Protein AF-A0A1L2ZPK5-F1 (afdb_monomer)

Sequence (138 aa):
MRVQVTRSGGFAGISRRGAIDCANEPDLSALIDAALLEAQQSQDQNQNQNQNQNHADHPLPDPTLTDDDGETEAASSYSERNRAQQHQQRDRYQWNIWIGDEQFEFPDSELPETVRVLAVEVLKHPVTRPTMDGDLDH

Organism: NCBI:txid556325

pLDDT: mean 71.69, std 16.99, range [43.47, 91.94]

Solvent-accessible surface area (backbone atoms only — not comparable to full-atom values): 8290 Å² total; per-residue (Å²): 94,44,39,36,33,36,40,41,40,53,102,78,66,59,65,49,56,10,40,43,63,48,81,83,34,74,80,52,48,63,52,47,56,52,20,50,54,52,52,52,53,51,51,55,50,51,56,52,53,57,56,62,63,69,68,73,80,70,81,81,80,78,88,72,88,73,96,69,92,79,84,77,78,72,69,58,69,62,56,54,55,51,51,59,53,54,52,65,70,68,47,48,36,39,36,41,37,32,55,67,90,48,78,47,78,34,44,61,84,72,50,49,69,59,43,48,55,52,42,56,56,32,50,74,36,52,62,74,67,82,74,80,72,73,81,79,81,128

Nearest PDB structures (foldseek):
  7qve-assembly1_E  TM=3.178E-01  e=8.528E+00  Spinacia oleracea

Foldseek 3Di:
DKKKKWKAFDPPRDIFIFMDDCPVPPVVVVLLVVLVVVLVVLVVVVVVVVVVVVVPPDDDDDPDDDPDDDDDPPPPPVVVVVVVVVVVVVQRMKMWMDDPNDIGIDGPVSRDPSNVVSNVVRSVHGPPDPPPPPPPDD

Radius of gyration: 23.31 Å; Cα contacts (8 Å, |Δi|>4): 135; chains: 1; bounding box: 29×67×72 Å

Secondary structure (DSSP, 8-state):
-EEEEEEEESTT---EEEEEEGGG-HHHHHHHHHHHHHHHHHHHHHHHHHHHHTT------------S-----THHHHHHHHHHHHHHHH--EEEEEEETTEEEEEETTT--HHHHHHHHHHHTSB------------

Structure (mmCIF, N/CA/C/O backbone):
data_AF-A0A1L2ZPK5-F1
#
_entry.id   AF-A0A1L2ZPK5-F1
#
loop_
_atom_site.group_PDB
_atom_site.id
_atom_site.type_symbol
_atom_site.label_atom_id
_atom_site.label_alt_id
_atom_site.label_comp_id
_atom_site.label_asym_id
_atom_site.label_entity_id
_atom_site.label_seq_id
_atom_site.pdbx_PDB_ins_code
_atom_site.Cartn_x
_atom_site.Cartn_y
_atom_site.Cartn_z
_atom_site.occupancy
_atom_site.B_iso_or_equiv
_atom_site.auth_seq_id
_atom_site.auth_comp_id
_atom_site.auth_asym_id
_atom_site.auth_atom_id
_atom_site.pdbx_PDB_model_num
ATOM 1 N N . MET A 1 1 ? -10.284 -2.056 10.982 1.00 84.88 1 MET A N 1
ATOM 2 C CA . MET A 1 1 ? -9.929 -1.760 9.572 1.00 84.88 1 MET A CA 1
ATOM 3 C C . MET A 1 1 ? -8.612 -2.456 9.303 1.00 84.88 1 MET A C 1
ATOM 5 O O . MET A 1 1 ? -7.784 -2.461 10.202 1.00 84.88 1 MET A O 1
ATOM 9 N N . ARG A 1 2 ? -8.431 -3.101 8.149 1.00 86.44 2 ARG A N 1
ATOM 10 C CA . ARG A 1 2 ? -7.237 -3.912 7.876 1.00 86.44 2 ARG A CA 1
ATOM 11 C C . ARG A 1 2 ? -6.473 -3.332 6.699 1.00 86.44 2 ARG A C 1
ATOM 13 O O . ARG A 1 2 ? -7.085 -3.023 5.681 1.00 86.44 2 ARG A O 1
ATOM 20 N N . VAL A 1 3 ? -5.153 -3.251 6.831 1.00 88.88 3 VAL A N 1
ATOM 21 C CA . VAL A 1 3 ? -4.258 -2.867 5.738 1.00 88.88 3 VAL A CA 1
ATOM 22 C C . VAL A 1 3 ? -3.440 -4.078 5.329 1.00 88.88 3 VAL A C 1
ATOM 24 O O . VAL A 1 3 ? -2.888 -4.775 6.181 1.00 88.88 3 VAL A O 1
ATOM 27 N N . GLN A 1 4 ? -3.372 -4.355 4.031 1.00 91.00 4 GLN A N 1
ATOM 28 C CA . GLN A 1 4 ? -2.529 -5.406 3.473 1.00 91.00 4 GLN A CA 1
ATOM 29 C C . GLN A 1 4 ? -1.619 -4.819 2.412 1.00 91.00 4 GLN A C 1
ATOM 31 O O . GLN A 1 4 ? -2.036 -4.017 1.588 1.00 91.00 4 GLN A O 1
ATOM 36 N N . VAL A 1 5 ? -0.369 -5.251 2.409 1.00 90.75 5 VAL A N 1
ATOM 37 C CA . VAL A 1 5 ? 0.637 -4.758 1.474 1.00 90.75 5 VAL A CA 1
ATOM 38 C C . VAL A 1 5 ? 1.302 -5.958 0.850 1.00 90.75 5 VAL A C 1
ATOM 40 O O . VAL A 1 5 ? 1.790 -6.842 1.551 1.00 90.75 5 VAL A O 1
ATOM 43 N N . THR A 1 6 ? 1.321 -5.995 -0.474 1.00 90.44 6 THR A N 1
ATOM 44 C CA . THR A 1 6 ? 2.041 -6.983 -1.264 1.00 90.44 6 THR A CA 1
ATOM 45 C C . THR A 1 6 ? 3.011 -6.252 -2.172 1.00 90.44 6 THR A C 1
ATOM 47 O O . THR A 1 6 ? 2.611 -5.421 -2.974 1.00 90.44 6 THR A O 1
ATOM 50 N N . ARG A 1 7 ? 4.294 -6.577 -2.073 1.00 88.94 7 ARG A N 1
ATOM 51 C CA . ARG A 1 7 ? 5.312 -6.120 -3.016 1.00 88.94 7 ARG A CA 1
ATOM 52 C C . ARG A 1 7 ? 5.746 -7.306 -3.862 1.00 88.94 7 ARG A C 1
ATOM 54 O O . ARG A 1 7 ? 6.281 -8.276 -3.320 1.00 88.94 7 ARG A O 1
ATOM 61 N N . SER A 1 8 ? 5.542 -7.211 -5.168 1.00 83.62 8 SER A N 1
ATOM 62 C CA . SER A 1 8 ? 5.902 -8.224 -6.163 1.00 83.62 8 SER A CA 1
ATOM 63 C C . SER A 1 8 ? 6.929 -7.663 -7.142 1.00 83.62 8 SER A C 1
ATOM 65 O O . SER A 1 8 ? 6.774 -6.546 -7.617 1.00 83.62 8 SER A O 1
ATOM 67 N N . GLY A 1 9 ? 7.986 -8.418 -7.453 1.00 74.62 9 GLY A N 1
ATOM 68 C CA . GLY A 1 9 ? 8.953 -8.042 -8.493 1.00 74.62 9 GLY A CA 1
ATOM 69 C C . GLY A 1 9 ? 10.424 -8.291 -8.140 1.00 74.62 9 GLY A C 1
ATOM 70 O O . GLY A 1 9 ? 10.751 -8.708 -7.029 1.00 74.62 9 GLY A O 1
ATOM 71 N N . GLY A 1 10 ? 11.323 -8.040 -9.096 1.00 66.12 10 GLY A N 1
ATOM 72 C CA . GLY A 1 10 ? 12.771 -8.279 -8.989 1.00 66.12 10 GLY A CA 1
ATOM 73 C C . GLY A 1 10 ? 13.275 -9.571 -9.656 1.00 66.12 10 GLY A C 1
ATOM 74 O O . GLY A 1 10 ? 12.505 -10.424 -10.086 1.00 66.12 10 GLY A O 1
ATOM 75 N N . PHE A 1 11 ? 14.604 -9.726 -9.723 1.00 51.34 11 PHE A N 1
ATOM 76 C CA . PHE A 1 11 ? 15.322 -10.774 -10.483 1.00 51.34 11 PHE A CA 1
ATOM 77 C C . PHE A 1 11 ? 15.094 -12.222 -9.985 1.00 51.34 11 PHE A C 1
ATOM 79 O O . PHE A 1 11 ? 15.553 -13.167 -10.613 1.00 51.34 11 PHE A O 1
ATOM 86 N N . ALA A 1 12 ? 14.374 -12.413 -8.877 1.00 56.72 12 ALA A N 1
ATOM 87 C CA . ALA A 1 12 ? 14.134 -13.721 -8.260 1.00 56.72 12 ALA A CA 1
ATOM 88 C C . ALA A 1 12 ? 12.643 -14.040 -8.023 1.00 56.72 12 ALA A C 1
ATOM 90 O O . ALA A 1 12 ? 12.335 -15.052 -7.400 1.00 56.72 12 ALA A O 1
ATOM 91 N N . GLY A 1 13 ? 11.712 -13.175 -8.458 1.00 62.88 13 GLY A N 1
ATOM 92 C CA . GLY A 1 13 ? 10.267 -13.394 -8.269 1.00 62.88 13 GLY A CA 1
ATOM 93 C C . GLY A 1 13 ? 9.796 -13.410 -6.805 1.00 62.88 13 GLY A C 1
ATOM 94 O O . GLY A 1 13 ? 8.700 -13.882 -6.508 1.00 62.88 13 GLY A O 1
ATOM 95 N N . ILE A 1 14 ? 10.613 -12.915 -5.870 1.00 71.88 14 ILE A N 1
ATOM 96 C CA . ILE A 1 14 ? 10.301 -12.943 -4.438 1.00 71.88 14 ILE A CA 1
ATOM 97 C C . ILE A 1 14 ? 9.207 -11.914 -4.150 1.00 71.88 14 ILE A C 1
ATOM 99 O O . ILE A 1 14 ? 9.418 -10.712 -4.302 1.00 71.88 14 ILE A O 1
ATOM 103 N N . SER A 1 15 ? 8.055 -12.393 -3.686 1.00 80.44 15 SER A N 1
ATOM 104 C CA . SER A 1 15 ? 6.951 -11.543 -3.241 1.00 80.44 15 SER A CA 1
ATOM 105 C C . SER A 1 15 ? 6.947 -11.430 -1.720 1.00 80.44 15 SER A C 1
ATOM 107 O O . SER A 1 15 ? 7.056 -12.439 -1.021 1.00 80.44 15 SER A O 1
ATOM 109 N N . ARG A 1 16 ? 6.815 -10.208 -1.195 1.00 85.62 16 ARG A N 1
ATOM 110 C CA . ARG A 1 16 ? 6.646 -9.955 0.244 1.00 85.62 16 ARG A CA 1
ATOM 111 C C . ARG A 1 16 ? 5.220 -9.515 0.518 1.00 85.62 16 ARG A C 1
ATOM 113 O O . ARG A 1 16 ? 4.693 -8.691 -0.224 1.00 85.62 16 ARG A O 1
ATOM 120 N N . ARG A 1 17 ? 4.619 -10.044 1.583 1.00 89.12 17 ARG A N 1
ATOM 121 C CA . ARG A 1 17 ? 3.275 -9.666 2.020 1.00 89.12 17 ARG A CA 1
ATOM 122 C C . ARG A 1 17 ? 3.242 -9.406 3.522 1.00 89.12 17 ARG A C 1
ATOM 124 O O . ARG A 1 17 ? 3.745 -10.220 4.294 1.00 89.12 17 ARG A O 1
ATOM 131 N N . GLY A 1 18 ? 2.613 -8.307 3.910 1.00 89.31 18 GLY A N 1
ATOM 132 C CA . GLY A 1 18 ? 2.316 -7.950 5.293 1.00 89.31 18 GLY A CA 1
ATOM 133 C C . GLY A 1 18 ? 0.844 -7.598 5.440 1.00 89.31 18 GLY A C 1
ATOM 134 O O . GLY A 1 18 ? 0.192 -7.220 4.462 1.00 89.31 18 GLY A O 1
ATOM 135 N N . ALA A 1 19 ? 0.311 -7.751 6.646 1.00 89.88 19 ALA A N 1
ATOM 136 C CA . ALA A 1 19 ? -1.002 -7.223 6.974 1.00 89.88 19 ALA A CA 1
ATOM 137 C C . ALA A 1 19 ? -1.058 -6.814 8.438 1.00 89.88 19 ALA A C 1
ATOM 139 O O . ALA A 1 19 ? -0.576 -7.542 9.302 1.00 89.88 19 ALA A O 1
ATOM 140 N N . ILE A 1 20 ? -1.715 -5.693 8.701 1.00 89.19 20 ILE A N 1
ATOM 141 C CA . ILE A 1 20 ? -1.920 -5.171 10.046 1.00 89.19 20 ILE A CA 1
ATOM 142 C C . ILE A 1 20 ? -3.388 -4.807 10.246 1.00 89.19 20 ILE A C 1
ATOM 144 O O . ILE A 1 20 ? -4.065 -4.380 9.305 1.00 89.19 20 ILE A O 1
ATOM 148 N N . ASP A 1 21 ? -3.889 -5.021 11.462 1.00 86.25 21 ASP A N 1
ATOM 149 C CA . ASP A 1 21 ? -5.211 -4.551 11.862 1.00 86.25 21 ASP A CA 1
ATOM 150 C C . ASP A 1 21 ? -5.074 -3.254 12.655 1.00 86.25 21 ASP A C 1
ATOM 152 O O . ASP A 1 21 ? -4.369 -3.185 13.660 1.00 86.25 21 ASP A O 1
ATOM 156 N N . CYS A 1 22 ? -5.756 -2.220 12.184 1.00 80.19 22 CYS A N 1
ATOM 157 C CA . CYS A 1 22 ? -5.681 -0.873 12.731 1.00 80.19 22 CYS A CA 1
ATOM 158 C C . CYS A 1 22 ? -6.491 -0.723 14.021 1.00 80.19 22 CYS A C 1
ATOM 160 O O . CYS A 1 22 ? -6.398 0.314 14.666 1.00 80.19 22 CYS A O 1
ATOM 162 N N . ALA A 1 23 ? -7.295 -1.722 14.410 1.00 79.75 23 ALA A N 1
ATOM 163 C CA . ALA A 1 23 ? -8.077 -1.658 15.644 1.00 79.75 23 ALA A CA 1
ATOM 164 C C . ALA A 1 23 ? -7.204 -1.505 16.903 1.00 79.75 23 ALA A C 1
ATOM 166 O O . ALA A 1 23 ? -7.692 -1.004 17.912 1.00 79.75 23 ALA A O 1
ATOM 167 N N . ASN A 1 24 ? -5.931 -1.910 16.838 1.00 75.12 24 ASN A N 1
ATOM 168 C CA . ASN A 1 24 ? -5.010 -1.882 17.975 1.00 75.12 24 ASN A CA 1
ATOM 169 C C . ASN A 1 24 ? -3.936 -0.786 17.889 1.00 75.12 24 ASN A C 1
ATOM 171 O O . ASN A 1 24 ? -3.189 -0.616 18.844 1.00 75.12 24 ASN A O 1
ATOM 175 N N . GLU A 1 25 ? -3.860 -0.036 16.785 1.00 80.00 25 GLU A N 1
ATOM 176 C CA . GLU A 1 25 ? -2.724 0.846 16.490 1.00 80.00 25 GLU A CA 1
ATOM 177 C C . GLU A 1 25 ? -3.198 2.262 16.102 1.00 80.00 25 GLU A C 1
ATOM 179 O O . GLU A 1 25 ? -3.367 2.560 14.915 1.00 80.00 25 GLU A O 1
ATOM 184 N N . PRO A 1 26 ? -3.430 3.156 17.081 1.00 76.50 26 PRO A N 1
ATOM 185 C CA . PRO A 1 26 ? -3.903 4.517 16.817 1.00 76.50 26 PRO A CA 1
ATOM 186 C C . PRO A 1 26 ? -2.857 5.390 16.105 1.00 76.50 26 PRO A C 1
ATOM 188 O O . PRO A 1 26 ? -3.224 6.258 15.322 1.00 76.50 26 PRO A O 1
ATOM 191 N N . ASP A 1 27 ? -1.559 5.144 16.304 1.00 80.94 27 ASP A N 1
ATOM 192 C CA . ASP A 1 27 ? -0.496 5.845 15.566 1.00 80.94 27 ASP A CA 1
ATOM 193 C C . ASP A 1 27 ? -0.537 5.540 14.058 1.00 80.94 27 ASP A C 1
ATOM 195 O O . ASP A 1 27 ? -0.227 6.395 13.227 1.00 80.94 27 ASP A O 1
ATOM 199 N N . LEU A 1 28 ? -0.986 4.337 13.686 1.00 83.50 28 LEU A N 1
ATOM 200 C CA . LEU A 1 28 ? -1.143 3.940 12.289 1.00 83.50 28 LEU A CA 1
ATOM 201 C C . LEU A 1 28 ? -2.383 4.554 11.641 1.00 83.50 28 LEU A C 1
ATOM 203 O O . LEU A 1 28 ? -2.376 4.740 10.428 1.00 83.50 28 LEU A O 1
ATOM 207 N N . SER A 1 29 ? -3.430 4.898 12.398 1.00 84.88 29 SER A N 1
ATOM 208 C CA . SER A 1 29 ? -4.670 5.404 11.795 1.00 84.88 29 SER A CA 1
ATOM 209 C C . SER A 1 29 ? -4.443 6.715 11.042 1.00 84.88 29 SER A C 1
ATOM 211 O O . SER A 1 29 ? -4.842 6.827 9.888 1.00 84.88 29 SER A O 1
ATOM 213 N N . ALA A 1 30 ? -3.708 7.659 11.640 1.00 87.25 30 ALA A N 1
ATOM 214 C CA . ALA A 1 30 ? -3.380 8.931 10.995 1.00 87.25 30 ALA A CA 1
ATOM 215 C C . ALA A 1 30 ? -2.515 8.745 9.736 1.00 87.25 30 ALA A C 1
ATOM 217 O O . ALA A 1 30 ? -2.710 9.435 8.735 1.00 87.25 30 ALA A O 1
ATOM 218 N N . LEU A 1 31 ? -1.579 7.789 9.770 1.00 88.12 31 LEU A N 1
ATOM 219 C CA . LEU A 1 31 ? -0.749 7.453 8.615 1.00 88.12 31 LEU A CA 1
ATOM 220 C C . LEU A 1 31 ? -1.581 6.836 7.485 1.00 88.12 31 LEU A C 1
ATOM 222 O O . LEU A 1 31 ? -1.312 7.100 6.317 1.00 88.12 31 LEU A O 1
ATOM 226 N N . ILE A 1 32 ? -2.587 6.029 7.820 1.00 88.25 32 ILE A N 1
ATOM 227 C CA . ILE A 1 32 ? -3.461 5.388 6.837 1.00 88.25 32 ILE A CA 1
ATOM 228 C C . ILE A 1 32 ? -4.381 6.404 6.172 1.00 88.25 32 ILE A C 1
ATOM 230 O O . ILE A 1 32 ? -4.495 6.367 4.953 1.00 88.25 32 ILE A O 1
ATOM 234 N N . ASP A 1 33 ? -4.979 7.324 6.929 1.00 88.81 33 ASP A N 1
ATOM 235 C CA . ASP A 1 33 ? -5.794 8.401 6.354 1.00 88.81 33 ASP A CA 1
ATOM 236 C C . ASP A 1 33 ? -4.970 9.265 5.384 1.00 88.81 33 ASP A C 1
ATOM 238 O O . ASP A 1 33 ? -5.412 9.561 4.272 1.00 88.81 33 ASP A O 1
ATOM 242 N N . ALA A 1 34 ? -3.736 9.615 5.765 1.00 90.06 34 ALA A N 1
ATOM 243 C CA . ALA A 1 34 ? -2.823 10.362 4.901 1.00 90.06 34 ALA A CA 1
ATOM 244 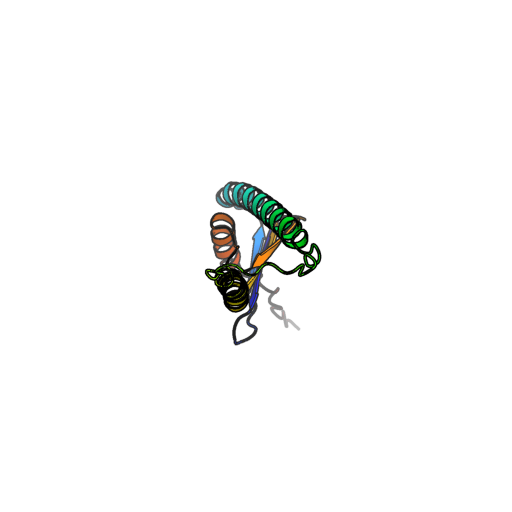C C . ALA A 1 34 ? -2.413 9.560 3.652 1.00 90.06 34 ALA A C 1
ATOM 246 O O . ALA A 1 34 ? -2.457 10.080 2.537 1.00 90.06 34 ALA A O 1
ATOM 247 N N . ALA A 1 35 ? -2.062 8.282 3.825 1.00 89.00 35 ALA A N 1
ATOM 248 C CA . ALA A 1 35 ? -1.690 7.398 2.725 1.00 89.00 35 ALA A CA 1
ATOM 249 C C . ALA A 1 35 ? -2.851 7.169 1.752 1.00 89.00 35 ALA A C 1
ATOM 251 O O . ALA A 1 35 ? -2.625 7.140 0.547 1.00 89.00 35 ALA A O 1
ATOM 252 N N . LEU A 1 36 ? -4.0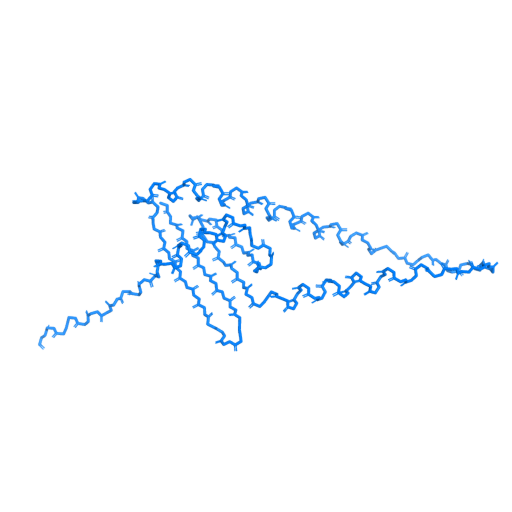79 7.028 2.256 1.00 89.50 36 LEU A N 1
ATOM 253 C CA . LEU A 1 36 ? -5.277 6.851 1.443 1.00 89.50 36 LEU A CA 1
ATOM 254 C C . LEU A 1 36 ? -5.548 8.093 0.589 1.00 89.50 36 LEU A C 1
ATOM 256 O O . LEU A 1 36 ? -5.770 7.983 -0.616 1.00 89.50 36 LEU A O 1
ATOM 260 N N . LEU A 1 37 ? -5.456 9.279 1.197 1.00 89.62 37 LEU A N 1
ATOM 261 C CA . LEU A 1 37 ? -5.638 10.542 0.489 1.00 89.62 37 LEU A CA 1
ATOM 262 C C . LEU A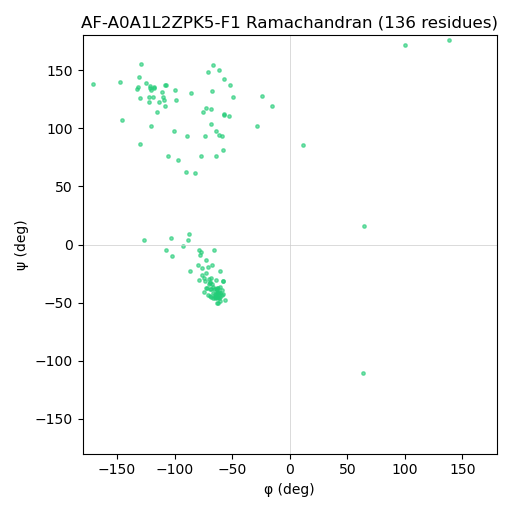 1 37 ? -4.596 10.727 -0.627 1.00 89.62 37 LEU A C 1
ATOM 264 O O . LEU A 1 37 ? -4.958 11.080 -1.750 1.00 89.62 37 LEU A O 1
ATOM 268 N N . GLU A 1 38 ? -3.316 10.463 -0.349 1.00 89.25 38 GLU A N 1
ATOM 269 C CA . GLU A 1 38 ? -2.252 10.548 -1.362 1.00 89.25 38 GLU A CA 1
ATOM 270 C C . GLU A 1 38 ? -2.366 9.469 -2.443 1.00 89.25 38 GLU A C 1
ATOM 272 O O . GLU A 1 38 ? -2.111 9.747 -3.619 1.00 89.25 38 GLU A O 1
ATOM 277 N N . ALA A 1 39 ? -2.754 8.247 -2.071 1.00 87.00 39 ALA A N 1
ATOM 278 C CA . ALA A 1 39 ? -2.960 7.150 -3.010 1.00 87.00 39 ALA A CA 1
ATOM 279 C C . ALA A 1 39 ? -4.053 7.500 -4.028 1.00 87.00 39 ALA A C 1
ATOM 281 O O . ALA A 1 39 ? -3.843 7.340 -5.233 1.00 87.00 39 ALA A O 1
ATOM 282 N N . GLN A 1 40 ? -5.169 8.055 -3.550 1.00 86.88 40 GLN A N 1
ATOM 283 C CA . GLN A 1 40 ? -6.271 8.504 -4.392 1.00 86.88 40 GLN A CA 1
ATOM 284 C C . GLN A 1 40 ? -5.828 9.626 -5.343 1.00 86.88 40 GLN A C 1
ATOM 286 O O . GLN A 1 40 ? -5.982 9.511 -6.557 1.00 86.88 40 GLN A O 1
ATOM 291 N N . GLN A 1 41 ? -5.172 10.666 -4.815 1.00 87.31 41 GLN A N 1
ATOM 292 C CA . GLN A 1 41 ? -4.666 11.782 -5.624 1.00 87.31 41 GLN A CA 1
ATOM 293 C C . GLN A 1 41 ? -3.679 11.333 -6.707 1.00 87.31 41 GLN A C 1
ATOM 295 O O . GLN A 1 41 ? -3.708 11.850 -7.825 1.00 87.31 41 GLN A O 1
ATOM 300 N N . SER A 1 42 ? -2.810 10.375 -6.387 1.00 84.38 42 SER A N 1
ATOM 301 C CA . SER A 1 42 ? -1.820 9.850 -7.330 1.00 84.38 42 SER A CA 1
ATOM 302 C C . SER A 1 42 ? -2.479 9.032 -8.443 1.00 84.38 42 SER A C 1
ATOM 304 O O . SER A 1 42 ? -2.093 9.162 -9.605 1.00 84.38 42 SER A O 1
ATOM 306 N N . GLN A 1 43 ? -3.515 8.244 -8.127 1.00 80.44 43 GLN A N 1
ATOM 307 C CA . GLN A 1 43 ? -4.297 7.540 -9.147 1.00 80.44 43 GLN A CA 1
ATOM 308 C C . GLN A 1 43 ? -5.040 8.506 -10.074 1.00 80.44 43 GLN A C 1
ATOM 310 O O . GLN A 1 43 ? -4.980 8.337 -11.294 1.00 80.44 43 GLN A O 1
ATOM 315 N N . ASP A 1 44 ? -5.684 9.535 -9.520 1.00 81.25 44 ASP A N 1
ATOM 316 C CA . ASP A 1 44 ? -6.387 10.552 -10.305 1.00 81.25 44 ASP A CA 1
ATOM 317 C C . ASP A 1 44 ? -5.426 11.316 -11.238 1.00 81.25 44 ASP A C 1
ATOM 319 O O . ASP A 1 44 ? -5.733 11.538 -12.413 1.00 81.25 44 ASP A O 1
ATOM 323 N N . GLN A 1 45 ? -4.222 11.663 -10.766 1.00 76.88 45 GLN A N 1
ATOM 324 C CA . GLN A 1 45 ? -3.202 12.306 -11.604 1.00 76.88 45 GLN A CA 1
ATOM 325 C C . GLN A 1 45 ? -2.702 11.399 -12.734 1.00 76.88 45 GLN A C 1
ATOM 327 O O . GLN A 1 45 ? -2.563 11.866 -13.868 1.00 76.88 45 GLN A O 1
ATOM 332 N N . ASN A 1 46 ? -2.457 10.118 -12.449 1.00 70.62 46 ASN A N 1
ATOM 333 C CA . ASN A 1 46 ? -1.972 9.172 -13.453 1.00 70.62 46 ASN A CA 1
ATOM 334 C C . ASN A 1 46 ? -3.043 8.911 -14.532 1.00 70.62 46 ASN A C 1
ATOM 336 O O . ASN A 1 46 ? -2.755 8.968 -15.730 1.00 70.62 46 ASN A O 1
ATOM 340 N N . GLN A 1 47 ? -4.316 8.757 -14.137 1.00 69.75 47 GLN A N 1
ATOM 341 C CA . GLN A 1 47 ? -5.432 8.653 -15.088 1.00 69.75 47 GLN A CA 1
ATOM 342 C C . GLN A 1 47 ? -5.521 9.877 -16.011 1.00 69.75 47 GLN A C 1
ATOM 344 O O . GLN A 1 47 ? -5.706 9.725 -17.222 1.00 69.75 47 GLN A O 1
ATOM 349 N N . ASN A 1 48 ? -5.343 11.082 -15.467 1.00 67.56 48 ASN A N 1
ATOM 350 C CA . ASN A 1 48 ? -5.448 12.315 -16.242 1.00 67.56 48 ASN A CA 1
ATOM 351 C C . ASN A 1 48 ? -4.259 12.509 -17.210 1.00 67.56 48 ASN A C 1
ATOM 353 O O . ASN A 1 48 ? -4.449 12.942 -18.348 1.00 67.56 48 ASN A O 1
ATOM 357 N N . GLN A 1 49 ? -3.035 12.132 -16.812 1.00 62.00 49 GLN A N 1
ATOM 358 C CA . GLN A 1 49 ? -1.871 12.158 -17.713 1.00 62.00 49 GLN A CA 1
ATOM 359 C C . GLN A 1 49 ? -2.033 11.202 -18.898 1.00 62.00 49 GLN A C 1
ATOM 361 O O . GLN A 1 49 ? -1.722 11.569 -20.034 1.00 62.00 49 GLN A O 1
ATOM 366 N N . ASN A 1 50 ? -2.557 9.999 -18.654 1.00 59.84 50 ASN A N 1
ATOM 367 C CA . ASN A 1 50 ? -2.727 9.001 -19.706 1.00 59.84 50 ASN A CA 1
ATOM 368 C C . ASN A 1 50 ? -3.786 9.426 -20.741 1.00 59.84 50 ASN A C 1
ATOM 370 O O . ASN A 1 50 ? -3.634 9.165 -21.935 1.00 59.84 50 ASN A O 1
ATOM 374 N N . GLN A 1 51 ? -4.841 10.137 -20.327 1.00 59.31 51 GLN A N 1
ATOM 375 C CA . GLN A 1 51 ? -5.818 10.694 -21.271 1.00 59.31 51 GLN A CA 1
ATOM 376 C C . GLN A 1 51 ? -5.210 11.773 -22.175 1.00 59.31 51 GLN A C 1
ATOM 378 O O . GLN A 1 51 ? -5.510 11.811 -23.368 1.00 59.31 51 GLN A O 1
ATOM 383 N N . ASN A 1 52 ? -4.318 12.609 -21.640 1.00 55.66 52 ASN A N 1
ATOM 384 C CA . ASN A 1 52 ? -3.739 13.715 -22.400 1.00 55.66 52 ASN A CA 1
ATOM 385 C C . ASN A 1 52 ? -2.697 13.249 -23.438 1.00 55.66 52 ASN A C 1
ATOM 387 O O . ASN A 1 52 ? -2.565 13.863 -24.494 1.00 55.66 52 ASN A O 1
ATOM 391 N N . GLN A 1 53 ? -1.997 12.132 -23.192 1.00 53.50 53 GLN A N 1
ATOM 392 C CA . GLN A 1 53 ? -1.053 11.555 -24.166 1.00 53.50 53 GLN A CA 1
ATOM 393 C C . GLN A 1 53 ? -1.746 10.942 -25.393 1.00 53.50 53 GLN A C 1
ATOM 395 O O . GLN A 1 53 ? -1.192 10.971 -26.490 1.00 53.50 53 GLN A O 1
ATOM 400 N N . ASN A 1 54 ? -2.976 10.442 -25.245 1.00 52.19 54 ASN A N 1
ATOM 401 C CA . ASN A 1 54 ? -3.715 9.814 -26.345 1.00 52.19 54 ASN A CA 1
ATOM 402 C C . ASN A 1 54 ? -4.323 10.818 -27.345 1.00 52.19 54 ASN A C 1
ATOM 404 O O . ASN A 1 54 ? -4.850 10.402 -28.372 1.00 52.19 54 ASN A O 1
ATOM 408 N N . HIS A 1 55 ? -4.254 12.128 -27.082 1.00 47.16 55 HIS A N 1
ATOM 409 C CA . HIS A 1 55 ? -4.782 13.161 -27.986 1.00 47.16 55 HIS A CA 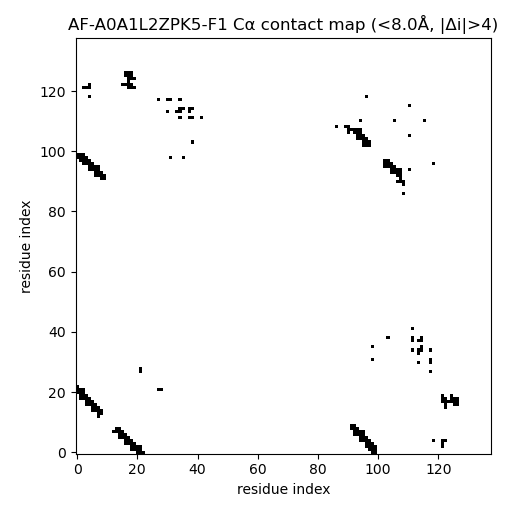1
ATOM 410 C C . HIS A 1 55 ? -3.749 13.716 -28.984 1.00 47.16 55 HIS A C 1
ATOM 412 O O . HIS A 1 55 ? -4.095 14.551 -29.818 1.00 47.16 55 HIS A O 1
ATOM 418 N N . ALA A 1 56 ? -2.494 13.254 -28.926 1.00 51.59 56 ALA A N 1
ATOM 419 C CA . ALA A 1 56 ? -1.428 13.675 -29.841 1.00 51.59 56 ALA A CA 1
ATOM 420 C C . ALA A 1 56 ? -1.359 12.854 -31.149 1.00 51.59 56 ALA A C 1
ATOM 422 O O . ALA A 1 56 ? -0.420 13.021 -31.923 1.00 51.59 56 ALA A O 1
ATOM 423 N N . ASP A 1 57 ? -2.344 11.992 -31.418 1.00 48.38 57 ASP A N 1
ATOM 424 C CA . ASP A 1 57 ? -2.489 11.276 -32.691 1.00 48.38 57 ASP A CA 1
ATOM 425 C C . ASP A 1 57 ? -3.486 12.037 -33.590 1.00 48.38 57 ASP A C 1
ATOM 427 O O . ASP A 1 57 ? -4.648 11.666 -33.734 1.00 48.38 57 ASP A O 1
ATOM 431 N N . HIS A 1 58 ? -3.059 13.183 -34.136 1.00 49.56 58 HIS A N 1
ATOM 432 C CA . HIS A 1 58 ? -3.726 13.800 -35.291 1.00 49.56 58 HIS A CA 1
ATOM 433 C C . HIS A 1 58 ? -2.837 13.625 -36.537 1.00 49.56 58 HIS A C 1
ATOM 435 O O . HIS A 1 58 ? -1.615 13.777 -36.445 1.00 49.56 58 HIS A O 1
ATOM 441 N N . PRO A 1 59 ? -3.432 13.278 -37.694 1.00 49.78 59 PRO A N 1
ATOM 442 C CA . PRO A 1 59 ? -2.727 12.818 -38.881 1.00 49.78 59 PRO A CA 1
ATOM 443 C C . PRO A 1 59 ? -1.929 13.931 -39.572 1.00 49.78 59 PRO A C 1
ATOM 445 O O . PRO A 1 59 ? -2.313 15.098 -39.564 1.00 49.78 59 PRO A O 1
ATOM 448 N N . LEU A 1 60 ? -0.822 13.497 -40.181 1.00 56.00 60 LEU A N 1
A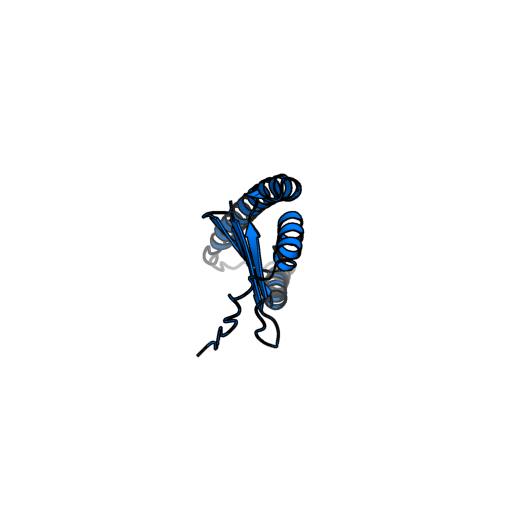TOM 449 C CA . LEU A 1 60 ? 0.113 14.215 -41.055 1.00 56.00 60 LEU A CA 1
ATOM 450 C C . LEU A 1 60 ? -0.485 15.449 -41.767 1.00 56.00 60 LEU A C 1
ATOM 452 O O . LEU A 1 60 ? -1.469 15.294 -42.495 1.00 56.00 60 LEU A O 1
ATOM 456 N N . PRO A 1 61 ? 0.138 16.641 -41.679 1.00 53.16 61 PRO A N 1
ATOM 457 C CA . PRO A 1 61 ? -0.103 17.679 -42.668 1.00 53.16 61 PRO A CA 1
ATOM 458 C C . PRO A 1 61 ? 0.478 17.235 -44.021 1.00 53.16 61 PRO A C 1
ATOM 460 O O . PRO A 1 61 ? 1.604 16.744 -44.110 1.00 53.16 61 PRO A O 1
ATOM 463 N N . ASP A 1 62 ? -0.336 17.378 -45.063 1.00 48.25 62 ASP A N 1
ATOM 464 C CA . ASP A 1 62 ? 0.011 17.174 -46.470 1.00 48.25 62 ASP A CA 1
ATOM 465 C C . ASP A 1 62 ? 1.308 17.940 -46.819 1.00 48.25 62 ASP A C 1
ATOM 467 O O . ASP A 1 62 ? 1.391 19.137 -46.518 1.00 48.25 62 ASP A O 1
ATOM 471 N N . PRO A 1 63 ? 2.345 17.303 -47.400 1.00 49.66 63 PRO A N 1
ATOM 472 C CA . PRO A 1 63 ? 3.580 17.992 -47.749 1.00 49.66 63 PRO A CA 1
ATOM 473 C C . PRO A 1 63 ? 3.373 18.815 -49.025 1.00 49.66 63 PRO A C 1
ATOM 475 O O . PRO A 1 63 ? 3.834 18.452 -50.110 1.00 49.66 63 PRO A O 1
ATOM 478 N N . THR A 1 64 ? 2.701 19.958 -48.910 1.00 50.00 64 THR A N 1
ATOM 479 C CA . THR A 1 64 ? 2.761 20.977 -49.956 1.00 50.00 64 THR A CA 1
ATOM 480 C C . THR A 1 64 ? 4.100 21.695 -49.876 1.00 50.00 64 THR A C 1
ATOM 482 O O . THR A 1 64 ? 4.382 22.376 -48.894 1.00 50.00 64 THR A O 1
ATOM 485 N N . LEU A 1 65 ? 4.900 21.500 -50.932 1.00 52.44 65 LEU A N 1
ATOM 486 C CA . LEU A 1 65 ? 6.127 22.207 -51.303 1.00 52.44 65 LEU A CA 1
ATOM 487 C C . LEU A 1 65 ? 6.330 23.542 -50.572 1.00 52.44 65 LEU A C 1
ATOM 489 O O . LEU A 1 65 ? 5.567 24.487 -50.772 1.00 52.44 65 LEU A O 1
ATOM 493 N N . THR A 1 66 ? 7.413 23.661 -49.813 1.00 48.03 66 THR A N 1
ATOM 494 C CA . THR A 1 66 ? 8.033 24.958 -49.527 1.00 48.03 66 THR A CA 1
ATOM 495 C C . THR A 1 66 ? 9.543 24.740 -49.445 1.00 48.03 66 THR A C 1
ATOM 497 O O . THR A 1 66 ? 10.037 24.095 -48.525 1.00 48.03 66 THR A O 1
ATOM 500 N N . ASP A 1 67 ? 10.255 25.200 -50.471 1.00 55.19 67 ASP A N 1
ATOM 501 C CA . ASP A 1 67 ? 11.697 25.422 -50.456 1.00 55.19 67 ASP A CA 1
ATOM 502 C C . ASP A 1 67 ? 11.980 26.605 -49.515 1.00 55.19 67 ASP A C 1
ATOM 504 O O . ASP A 1 67 ? 11.698 27.734 -49.905 1.00 55.19 67 ASP A O 1
ATOM 508 N N . ASP A 1 68 ? 12.468 26.369 -48.291 1.00 47.25 68 ASP A N 1
ATOM 509 C CA . ASP A 1 68 ? 13.185 27.375 -47.480 1.00 47.25 68 ASP A CA 1
ATOM 510 C C . ASP A 1 68 ? 13.813 26.723 -46.226 1.00 47.25 68 ASP A C 1
ATOM 512 O O . ASP A 1 68 ? 13.208 25.849 -45.605 1.00 47.25 68 ASP A O 1
ATOM 516 N N . ASP A 1 69 ? 15.045 27.121 -45.899 1.00 48.59 69 ASP A N 1
ATOM 517 C CA . ASP A 1 69 ? 15.962 26.639 -44.850 1.00 48.59 69 ASP A CA 1
ATOM 518 C C . ASP A 1 69 ? 15.331 26.024 -43.573 1.00 48.59 69 ASP A C 1
ATOM 520 O O . ASP A 1 69 ? 14.910 26.709 -42.640 1.00 48.59 69 ASP A O 1
ATOM 524 N N . GLY A 1 70 ? 15.342 24.687 -43.493 1.00 43.47 70 GLY A N 1
ATOM 525 C CA . GLY A 1 70 ? 14.849 23.915 -42.347 1.00 43.47 70 GLY A CA 1
ATOM 526 C C . GLY A 1 70 ? 15.907 23.644 -41.272 1.00 43.47 70 GLY A C 1
ATOM 527 O O . GLY A 1 70 ? 16.585 22.612 -41.303 1.00 43.47 70 GLY A O 1
ATOM 528 N N . GLU A 1 71 ? 15.988 24.510 -40.260 1.00 45.41 71 GLU A N 1
ATOM 529 C CA . GLU A 1 71 ? 16.628 24.198 -38.974 1.00 45.41 71 GLU A CA 1
ATOM 530 C C . GLU A 1 71 ? 15.746 23.240 -38.142 1.00 45.41 71 GLU A C 1
ATOM 532 O O . GLU A 1 71 ? 14.834 23.620 -37.421 1.00 45.41 71 GLU A O 1
ATOM 537 N N . THR A 1 72 ? 16.035 21.947 -38.294 1.00 50.09 72 THR A N 1
ATOM 538 C CA . THR A 1 72 ? 15.857 20.810 -37.367 1.00 50.09 72 THR A CA 1
ATOM 539 C C . THR A 1 72 ? 15.009 20.987 -36.086 1.00 50.09 72 THR A C 1
ATOM 541 O O . THR A 1 72 ? 15.550 21.066 -34.983 1.00 50.09 72 THR A O 1
ATOM 544 N N . GLU A 1 73 ? 13.686 20.816 -36.183 1.00 48.25 73 GLU A N 1
ATOM 545 C CA . GLU A 1 73 ? 12.801 20.576 -35.018 1.00 48.25 73 GLU A CA 1
ATOM 546 C C . GLU A 1 73 ? 12.656 19.076 -34.640 1.00 48.25 73 GLU A C 1
ATOM 548 O O . GLU A 1 73 ? 11.941 18.703 -33.711 1.00 48.25 73 GLU A O 1
ATOM 553 N N . ALA A 1 74 ? 13.376 18.172 -35.316 1.00 48.28 74 ALA A N 1
ATOM 554 C CA . ALA A 1 74 ? 13.250 16.716 -35.143 1.00 48.28 74 ALA A CA 1
ATOM 555 C C . ALA A 1 74 ? 13.962 16.125 -33.898 1.00 48.28 74 ALA A C 1
ATOM 557 O O . ALA A 1 74 ? 13.845 14.927 -33.626 1.00 48.28 74 ALA A O 1
ATOM 558 N N . ALA A 1 75 ? 14.706 16.929 -33.128 1.00 47.81 75 ALA A N 1
ATOM 559 C CA . ALA A 1 75 ? 15.497 16.448 -31.986 1.00 47.81 75 ALA A CA 1
ATOM 560 C C . ALA A 1 75 ? 14.676 16.211 -30.696 1.00 47.81 75 ALA A C 1
ATOM 562 O O . ALA A 1 75 ? 15.120 15.477 -29.805 1.00 47.81 75 ALA A O 1
ATOM 563 N N . SER A 1 76 ? 13.466 16.773 -30.590 1.00 49.56 76 SER A N 1
ATOM 564 C CA . SER A 1 76 ? 12.623 16.619 -29.391 1.00 49.56 76 SER A CA 1
ATOM 565 C C . SER A 1 76 ? 11.981 15.229 -29.282 1.00 49.56 76 SER A C 1
ATOM 567 O O . SER A 1 76 ? 11.992 14.617 -28.213 1.00 49.56 76 SER A O 1
ATOM 569 N N . SER A 1 77 ? 11.497 14.651 -30.387 1.00 48.72 77 SER A N 1
ATOM 570 C CA . SER A 1 77 ? 10.677 13.426 -30.341 1.00 48.72 77 SER A CA 1
ATOM 571 C C . SER A 1 77 ? 11.446 12.136 -30.012 1.00 48.72 77 SER A C 1
ATOM 573 O O . SER A 1 77 ? 10.860 11.186 -29.490 1.00 48.72 77 SER A O 1
ATOM 575 N N . TYR A 1 78 ? 12.756 12.072 -30.278 1.00 46.72 78 TYR A N 1
ATOM 576 C CA . TYR A 1 78 ? 13.584 10.908 -29.911 1.00 46.72 78 TYR A CA 1
ATOM 577 C C . TYR A 1 78 ? 13.971 10.898 -28.425 1.00 46.72 78 TYR A C 1
ATOM 579 O O . TYR A 1 78 ? 14.105 9.833 -27.817 1.00 46.72 78 TYR A O 1
ATOM 587 N N . SER A 1 79 ? 14.112 12.079 -27.827 1.00 52.53 79 SER A N 1
ATOM 588 C CA . SER A 1 79 ? 14.490 12.254 -26.423 1.00 52.53 79 SER A CA 1
ATOM 589 C C . SER A 1 79 ? 13.341 11.878 -25.478 1.00 52.53 79 SER A C 1
ATOM 591 O O . SER A 1 79 ? 13.562 11.235 -24.448 1.00 52.53 79 SER A O 1
ATOM 593 N N . GLU A 1 80 ? 12.107 12.203 -25.871 1.00 51.31 80 GLU A N 1
ATOM 594 C CA . GLU A 1 80 ? 10.893 11.936 -25.092 1.00 51.31 80 GLU A CA 1
ATOM 595 C C . GLU A 1 80 ? 10.577 10.430 -24.998 1.00 51.31 80 GLU A C 1
ATOM 597 O O . GLU A 1 80 ? 10.355 9.898 -23.907 1.00 51.31 80 GLU A O 1
ATOM 602 N N . ARG A 1 81 ? 10.669 9.695 -26.121 1.00 52.66 81 ARG A N 1
ATOM 603 C CA . ARG A 1 81 ? 10.461 8.230 -26.144 1.00 52.66 81 ARG A CA 1
ATOM 604 C C . ARG A 1 81 ? 11.486 7.479 -25.298 1.00 52.66 81 ARG A C 1
ATOM 606 O O . ARG A 1 81 ? 11.133 6.515 -24.623 1.00 52.66 81 ARG A O 1
ATOM 613 N N . ASN A 1 82 ? 12.740 7.930 -25.294 1.00 51.94 82 ASN A N 1
ATOM 614 C CA . ASN A 1 82 ? 13.784 7.314 -24.478 1.00 51.94 82 ASN A CA 1
ATOM 615 C C . ASN A 1 82 ? 13.568 7.545 -22.978 1.00 51.94 82 ASN A C 1
ATOM 617 O O . ASN A 1 82 ? 13.879 6.656 -22.185 1.00 51.94 82 ASN A O 1
ATOM 621 N N . ARG A 1 83 ? 13.006 8.691 -22.566 1.00 52.72 83 ARG A N 1
ATOM 622 C CA . ARG A 1 83 ? 12.623 8.906 -21.163 1.00 52.72 83 ARG A CA 1
ATOM 623 C C . ARG A 1 83 ? 11.482 7.981 -20.750 1.00 52.72 83 ARG A C 1
ATOM 625 O O . ARG A 1 83 ? 11.601 7.341 -19.712 1.00 52.72 83 ARG A O 1
ATOM 632 N N . ALA A 1 84 ? 10.427 7.845 -21.551 1.00 50.41 84 ALA A N 1
ATOM 633 C CA . ALA A 1 84 ? 9.315 6.943 -21.231 1.00 50.41 84 ALA A CA 1
ATOM 634 C C . ALA A 1 84 ? 9.766 5.469 -21.106 1.00 50.41 84 ALA A C 1
ATOM 636 O O . ALA A 1 84 ? 9.400 4.783 -20.152 1.00 50.41 84 ALA A O 1
ATOM 637 N N . GLN A 1 85 ? 10.642 5.004 -22.006 1.00 51.09 85 GLN A N 1
ATOM 638 C CA . GLN A 1 85 ? 11.180 3.636 -21.958 1.00 51.09 85 GLN A CA 1
ATOM 639 C C . GLN A 1 85 ? 12.146 3.397 -20.783 1.00 51.09 85 GLN A C 1
ATOM 641 O O . GLN A 1 85 ? 12.170 2.303 -20.217 1.00 51.09 85 GLN A O 1
ATOM 646 N N . GLN A 1 86 ? 12.926 4.404 -20.374 1.00 51.12 86 GLN A N 1
ATOM 647 C CA . GLN A 1 86 ? 13.815 4.283 -19.211 1.00 51.12 86 GLN A CA 1
ATOM 648 C C . GLN A 1 86 ? 13.054 4.191 -17.882 1.00 51.12 86 GLN A C 1
ATOM 650 O O . GLN A 1 86 ? 13.523 3.498 -16.977 1.00 51.12 86 GLN A O 1
ATOM 655 N N . HIS A 1 87 ? 11.893 4.843 -17.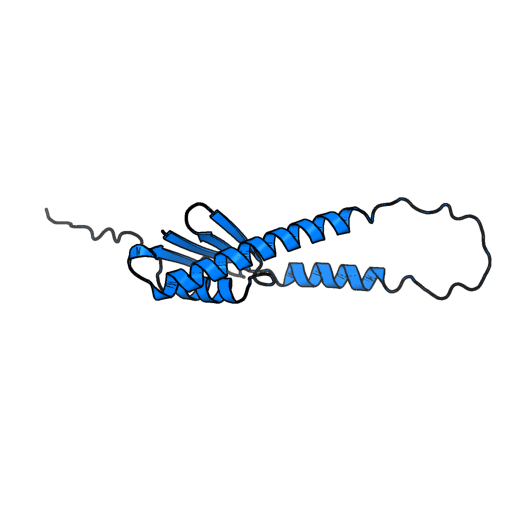755 1.00 50.34 87 HIS A N 1
ATOM 656 C CA . HIS A 1 87 ? 11.045 4.701 -16.567 1.00 50.34 87 HIS A CA 1
ATOM 657 C C . HIS A 1 87 ? 10.422 3.296 -16.497 1.00 50.34 87 HIS A C 1
ATOM 659 O O . HIS A 1 87 ? 10.576 2.627 -15.480 1.00 50.34 87 HIS A O 1
ATOM 665 N N . GLN A 1 88 ? 9.897 2.765 -17.612 1.00 51.53 88 GLN A N 1
ATOM 666 C CA . GLN A 1 88 ? 9.383 1.383 -17.675 1.00 51.53 88 GLN A CA 1
ATOM 667 C C . GLN A 1 88 ? 10.429 0.312 -17.314 1.00 51.53 88 GLN A C 1
ATOM 669 O O . GLN A 1 88 ? 10.086 -0.724 -16.749 1.00 51.53 88 GLN A O 1
ATOM 674 N N . GLN A 1 89 ? 11.716 0.540 -17.603 1.00 49.28 89 GLN A N 1
ATOM 675 C CA . GLN A 1 89 ? 12.788 -0.389 -17.216 1.00 49.28 89 GLN A CA 1
ATOM 676 C C . GLN A 1 89 ? 13.175 -0.330 -15.728 1.00 49.28 89 GLN A C 1
ATOM 678 O O . GLN A 1 89 ? 13.786 -1.284 -15.231 1.00 49.28 89 GLN A O 1
ATOM 683 N N . ARG A 1 90 ? 12.860 0.760 -15.013 1.00 51.62 90 ARG A N 1
ATOM 684 C CA . ARG A 1 90 ? 13.194 0.924 -13.586 1.00 51.62 90 ARG A CA 1
ATOM 685 C C . ARG A 1 90 ? 12.143 0.328 -12.653 1.00 51.62 90 ARG A C 1
ATOM 687 O O . ARG A 1 90 ? 12.506 -0.086 -11.552 1.00 51.62 90 ARG A O 1
ATOM 694 N N . ASP A 1 91 ? 10.908 0.163 -13.115 1.00 62.28 91 ASP A N 1
ATOM 695 C CA . ASP A 1 91 ? 9.811 -0.418 -12.335 1.00 62.28 91 ASP A CA 1
ATOM 696 C C . ASP A 1 91 ? 9.816 -1.945 -12.323 1.00 62.28 91 ASP A C 1
ATOM 698 O O . ASP A 1 91 ? 8.891 -2.632 -12.746 1.00 62.28 91 ASP A O 1
ATOM 702 N N . ARG A 1 92 ? 10.899 -2.510 -11.785 1.00 73.50 92 ARG A N 1
ATOM 703 C CA . ARG A 1 92 ? 10.988 -3.954 -11.531 1.00 73.50 92 ARG A CA 1
ATOM 704 C C . ARG A 1 92 ? 10.130 -4.421 -10.363 1.00 73.50 92 ARG A C 1
ATOM 706 O O . ARG A 1 92 ? 10.003 -5.633 -10.195 1.00 73.50 92 ARG A O 1
ATOM 713 N N . TYR A 1 93 ? 9.627 -3.506 -9.540 1.00 80.69 93 TYR A N 1
ATOM 714 C CA . TYR A 1 93 ? 8.797 -3.813 -8.384 1.00 80.69 93 TYR A CA 1
ATOM 715 C C . TYR A 1 93 ? 7.449 -3.114 -8.517 1.00 80.69 93 TYR A C 1
ATOM 717 O O . TYR A 1 93 ? 7.375 -1.943 -8.869 1.00 80.69 93 TYR A O 1
ATOM 725 N N . GLN A 1 94 ? 6.402 -3.859 -8.199 1.00 86.00 94 GLN A N 1
ATOM 726 C CA . GLN A 1 94 ? 5.022 -3.419 -8.182 1.00 86.00 94 GLN A CA 1
ATOM 727 C C . GLN A 1 94 ? 4.483 -3.606 -6.767 1.00 86.00 94 GLN A C 1
ATOM 729 O O . GLN A 1 94 ? 4.701 -4.642 -6.124 1.00 86.00 94 GLN A O 1
ATOM 734 N N . TRP A 1 95 ? 3.816 -2.578 -6.268 1.00 89.50 95 TRP A N 1
ATOM 735 C CA . TRP A 1 95 ? 3.240 -2.519 -4.937 1.00 89.50 95 TRP A CA 1
ATOM 736 C C . TRP A 1 95 ? 1.724 -2.578 -5.055 1.00 89.50 95 TRP A C 1
ATOM 738 O O . TRP A 1 95 ? 1.112 -1.776 -5.746 1.00 89.50 95 TRP A O 1
ATOM 748 N N . ASN A 1 96 ? 1.130 -3.542 -4.367 1.00 90.69 96 ASN A N 1
ATOM 749 C CA . ASN A 1 96 ? -0.302 -3.761 -4.268 1.00 90.69 96 ASN A CA 1
ATOM 750 C C . ASN A 1 96 ? -0.716 -3.539 -2.814 1.00 90.69 96 ASN A C 1
ATOM 752 O O . ASN A 1 96 ? -0.295 -4.289 -1.926 1.00 90.69 96 ASN A O 1
ATOM 756 N N . ILE A 1 97 ? -1.510 -2.506 -2.564 1.00 91.31 97 ILE A N 1
ATOM 757 C CA . ILE A 1 97 ? -1.867 -2.039 -1.226 1.00 91.31 97 ILE A CA 1
ATOM 758 C C . ILE A 1 97 ? -3.383 -2.069 -1.101 1.00 91.31 97 ILE A C 1
ATOM 760 O O . ILE A 1 97 ? -4.092 -1.516 -1.930 1.00 91.31 97 ILE A O 1
ATOM 764 N N . TRP A 1 98 ? -3.863 -2.736 -0.061 1.00 91.94 98 TRP A N 1
ATOM 765 C CA . TRP A 1 98 ? -5.273 -2.862 0.268 1.00 91.94 98 TRP A CA 1
ATOM 766 C C . TRP A 1 98 ? -5.535 -2.132 1.573 1.00 91.94 98 TRP A C 1
ATOM 768 O O . TRP A 1 98 ? -4.919 -2.467 2.588 1.00 91.94 98 TRP A O 1
ATOM 778 N N . ILE A 1 99 ? -6.441 -1.164 1.555 1.00 90.19 99 ILE A N 1
ATOM 779 C CA . ILE A 1 99 ? -6.863 -0.400 2.727 1.00 90.19 99 ILE A CA 1
ATOM 780 C C . ILE A 1 99 ? -8.365 -0.629 2.886 1.00 90.19 99 ILE A C 1
ATOM 782 O O . ILE A 1 99 ? -9.172 -0.071 2.153 1.00 90.19 99 ILE A O 1
ATOM 786 N N . GLY A 1 100 ? -8.759 -1.497 3.821 1.00 88.62 100 GLY A N 1
ATOM 787 C CA . GLY A 1 100 ? -10.159 -1.910 3.922 1.00 88.62 100 GLY A CA 1
ATOM 788 C C . GLY A 1 100 ? -10.610 -2.663 2.665 1.00 88.62 100 GLY A C 1
ATOM 789 O O . GLY A 1 100 ? -10.171 -3.794 2.459 1.00 88.62 100 GLY A O 1
ATOM 790 N N . ASP A 1 101 ? -11.480 -2.038 1.870 1.00 86.88 101 ASP A N 1
ATO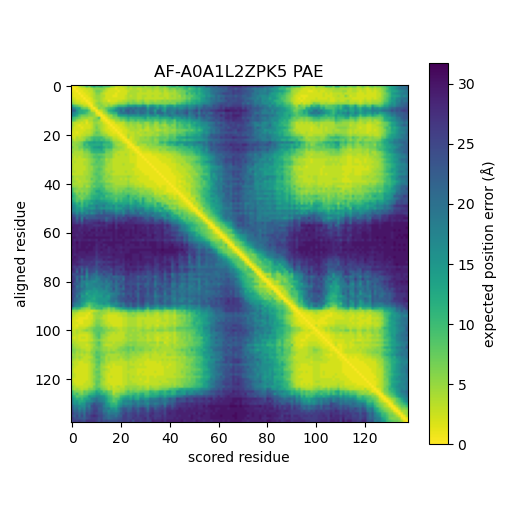M 791 C CA . ASP A 1 101 ? -11.997 -2.564 0.592 1.00 86.88 101 ASP A CA 1
ATOM 792 C C . ASP A 1 101 ? -11.309 -1.924 -0.632 1.00 86.88 101 ASP A C 1
ATOM 794 O O . ASP A 1 101 ? -11.461 -2.392 -1.757 1.00 86.88 101 ASP A O 1
ATOM 798 N N . GLU A 1 102 ? -10.521 -0.866 -0.423 1.00 89.56 102 GLU A N 1
ATOM 799 C CA . GLU A 1 102 ? -9.873 -0.123 -1.501 1.00 89.56 102 GLU A CA 1
ATOM 800 C C . GLU A 1 102 ? -8.542 -0.771 -1.885 1.00 89.56 102 GLU A C 1
ATOM 802 O O . GLU A 1 102 ? -7.699 -1.057 -1.028 1.00 89.56 102 GLU A O 1
ATOM 807 N N . GLN A 1 103 ? -8.354 -0.994 -3.187 1.00 89.62 103 GLN A N 1
ATOM 808 C CA . GLN A 1 103 ? -7.126 -1.534 -3.759 1.00 89.62 103 GLN A CA 1
ATOM 809 C C . GLN A 1 103 ? -6.405 -0.458 -4.562 1.00 89.62 103 GLN A C 1
ATOM 811 O O . GLN A 1 103 ? -6.947 0.096 -5.517 1.00 89.62 103 GLN A O 1
ATOM 816 N N . PHE A 1 104 ? -5.130 -0.269 -4.244 1.00 89.25 104 PHE A N 1
ATOM 817 C CA . PHE A 1 104 ? -4.234 0.600 -4.983 1.00 89.25 104 PHE A CA 1
ATOM 818 C C . PHE A 1 104 ? -3.038 -0.187 -5.503 1.00 89.25 104 PHE A C 1
ATOM 820 O O . PHE A 1 104 ? -2.418 -0.973 -4.779 1.00 89.25 104 PHE A O 1
ATOM 827 N N . GLU A 1 105 ? -2.703 0.042 -6.766 1.00 88.56 105 GLU A N 1
ATOM 828 C CA . GLU A 1 105 ? -1.529 -0.531 -7.404 1.00 88.56 105 GLU A CA 1
ATOM 829 C C . GLU A 1 105 ? -0.599 0.591 -7.855 1.00 88.56 105 GLU A C 1
ATOM 831 O O . GLU A 1 105 ? -1.023 1.506 -8.560 1.00 88.56 105 GLU A O 1
ATOM 836 N N . PHE A 1 106 ? 0.663 0.507 -7.436 1.00 86.62 106 PHE A N 1
ATOM 837 C CA . PHE A 1 106 ? 1.689 1.487 -7.763 1.00 86.62 106 PHE A CA 1
ATOM 838 C C . PHE A 1 106 ? 2.961 0.800 -8.261 1.00 86.62 106 PHE A C 1
ATOM 840 O O . PHE A 1 106 ? 3.431 -0.163 -7.637 1.00 86.62 106 PHE A O 1
ATOM 847 N N . PRO A 1 107 ? 3.573 1.295 -9.343 1.00 84.88 107 PRO A N 1
ATOM 848 C CA . PRO A 1 107 ? 4.964 0.992 -9.629 1.00 84.88 107 PRO A CA 1
ATOM 849 C C . PRO A 1 107 ? 5.878 1.620 -8.558 1.00 84.88 107 PRO A C 1
ATOM 851 O O . PRO A 1 107 ? 5.515 2.589 -7.893 1.00 84.88 107 PRO A O 1
ATOM 854 N N . ASP A 1 108 ? 7.064 1.050 -8.343 1.00 83.75 108 ASP A N 1
ATOM 855 C CA . ASP A 1 108 ? 8.015 1.516 -7.318 1.00 83.75 108 ASP A CA 1
ATOM 856 C C . ASP A 1 108 ? 8.427 2.988 -7.493 1.00 83.75 108 ASP A C 1
ATOM 858 O O . ASP A 1 108 ? 8.688 3.676 -6.500 1.00 83.75 108 ASP A O 1
ATOM 862 N N . SER A 1 109 ? 8.466 3.460 -8.743 1.00 81.25 109 SER A N 1
ATOM 863 C CA . SER A 1 109 ? 8.809 4.830 -9.124 1.00 81.25 109 SER A CA 1
ATOM 864 C C . SER A 1 109 ? 7.716 5.853 -8.807 1.00 81.25 109 SER A C 1
ATOM 866 O O . SER A 1 109 ? 8.047 6.990 -8.478 1.00 81.25 109 SER A O 1
ATOM 868 N N . GLU A 1 110 ? 6.445 5.449 -8.849 1.00 83.31 110 GLU A N 1
ATOM 869 C CA . GLU A 1 110 ? 5.284 6.313 -8.585 1.00 83.31 110 GLU A CA 1
ATOM 870 C C . GLU A 1 110 ? 4.689 6.087 -7.190 1.00 83.31 110 GLU A C 1
ATOM 872 O O . GLU A 1 110 ? 3.647 6.648 -6.863 1.00 83.31 110 GLU A O 1
ATOM 877 N N . LEU A 1 111 ? 5.330 5.262 -6.354 1.00 85.25 111 LEU A N 1
ATOM 878 C CA . LEU A 1 111 ? 4.867 4.997 -4.998 1.00 85.25 111 LEU A CA 1
ATOM 879 C C . LEU A 1 111 ? 5.013 6.263 -4.128 1.00 85.25 111 LEU A C 1
ATOM 881 O O . LEU A 1 111 ? 6.153 6.673 -3.871 1.00 85.25 111 LEU A O 1
ATOM 885 N N . PRO A 1 112 ? 3.908 6.840 -3.614 1.00 88.88 112 PRO A N 1
ATOM 886 C CA . PRO A 1 112 ? 3.970 8.033 -2.772 1.00 88.88 112 PRO A CA 1
ATOM 887 C C . PRO A 1 112 ? 4.770 7.784 -1.490 1.00 88.88 112 PRO A C 1
ATOM 889 O O . PRO A 1 112 ? 4.802 6.664 -0.970 1.00 88.88 112 PRO A O 1
ATOM 892 N N . GLU A 1 113 ? 5.412 8.821 -0.948 1.00 89.00 113 GLU A N 1
ATOM 893 C CA . GLU A 1 113 ? 6.314 8.671 0.202 1.00 89.00 113 GLU A CA 1
ATOM 894 C C . GLU A 1 113 ? 5.571 8.169 1.448 1.00 89.00 113 GLU A C 1
ATOM 896 O O . GLU A 1 113 ? 5.999 7.196 2.072 1.00 89.00 113 GLU A O 1
ATOM 901 N N . THR A 1 114 ? 4.410 8.744 1.758 1.00 91.06 114 THR A N 1
ATOM 902 C CA . THR A 1 114 ? 3.573 8.324 2.894 1.00 91.06 114 THR A CA 1
ATOM 903 C C . THR A 1 114 ? 3.093 6.883 2.742 1.00 91.06 114 THR A C 1
ATOM 905 O O . THR A 1 114 ? 3.163 6.085 3.681 1.00 91.06 114 THR A O 1
ATOM 908 N N . VAL A 1 115 ? 2.683 6.508 1.528 1.00 90.06 115 VAL A N 1
ATOM 909 C CA . VAL A 1 115 ? 2.270 5.142 1.188 1.00 90.06 115 VAL A CA 1
ATOM 910 C C . VAL A 1 115 ? 3.445 4.169 1.334 1.00 90.06 115 VAL A C 1
ATOM 912 O O . VAL A 1 115 ? 3.270 3.060 1.836 1.00 90.06 115 VAL A O 1
ATOM 915 N N . ARG A 1 116 ? 4.664 4.579 0.966 1.00 90.12 116 ARG A N 1
ATOM 916 C CA . ARG A 1 116 ? 5.887 3.787 1.150 1.00 90.12 116 ARG A CA 1
ATOM 917 C C . ARG A 1 116 ? 6.208 3.571 2.626 1.00 90.12 116 ARG A C 1
ATOM 919 O O . ARG A 1 116 ? 6.548 2.448 2.997 1.00 90.12 116 ARG A O 1
ATOM 926 N N . VAL A 1 117 ? 6.101 4.608 3.457 1.00 91.44 117 VAL A N 1
ATOM 927 C CA . VAL A 1 117 ? 6.306 4.495 4.911 1.00 91.44 117 VAL A CA 1
ATOM 928 C C . VAL A 1 117 ? 5.298 3.513 5.504 1.00 91.44 117 VAL A C 1
ATOM 930 O O . VAL A 1 117 ? 5.708 2.562 6.170 1.00 91.44 117 VAL A O 1
ATOM 933 N N . LEU A 1 118 ? 4.010 3.665 5.172 1.00 89.88 118 LEU A N 1
ATOM 934 C CA . LEU A 1 118 ? 2.966 2.723 5.577 1.00 89.88 118 LEU A CA 1
ATOM 935 C C . LEU A 1 118 ? 3.301 1.300 5.118 1.00 89.88 118 LEU A C 1
ATOM 937 O O . LEU A 1 118 ? 3.258 0.360 5.906 1.00 89.88 118 LEU A O 1
ATOM 941 N N . ALA A 1 119 ? 3.688 1.132 3.857 1.00 89.50 119 ALA A N 1
ATOM 942 C CA . ALA A 1 119 ? 3.987 -0.166 3.278 1.00 89.50 119 ALA A CA 1
ATOM 943 C C . ALA A 1 119 ? 5.165 -0.870 3.965 1.00 89.50 119 ALA A C 1
ATOM 945 O O . ALA A 1 119 ? 5.094 -2.068 4.245 1.00 89.50 119 ALA A O 1
ATOM 946 N N . VAL A 1 120 ? 6.235 -0.135 4.270 1.00 90.25 120 VAL A N 1
ATOM 947 C CA . VAL A 1 120 ? 7.374 -0.651 5.038 1.00 90.25 120 VAL A CA 1
ATOM 948 C C . VAL A 1 120 ? 6.942 -1.047 6.445 1.00 90.25 120 VAL A C 1
ATOM 950 O O . VAL A 1 120 ? 7.354 -2.110 6.908 1.00 90.25 120 VAL A O 1
ATOM 953 N N . GLU A 1 121 ? 6.096 -0.246 7.094 1.00 89.69 121 GLU A N 1
ATOM 954 C CA . GLU A 1 121 ? 5.579 -0.549 8.428 1.00 89.69 121 GLU A CA 1
ATOM 955 C C . GLU A 1 121 ? 4.745 -1.833 8.422 1.00 89.69 121 GLU A C 1
ATOM 957 O O . GLU A 1 121 ? 5.049 -2.771 9.153 1.00 89.69 121 GLU A O 1
ATOM 962 N N . VAL A 1 122 ? 3.778 -1.957 7.509 1.00 89.25 122 VAL A N 1
ATO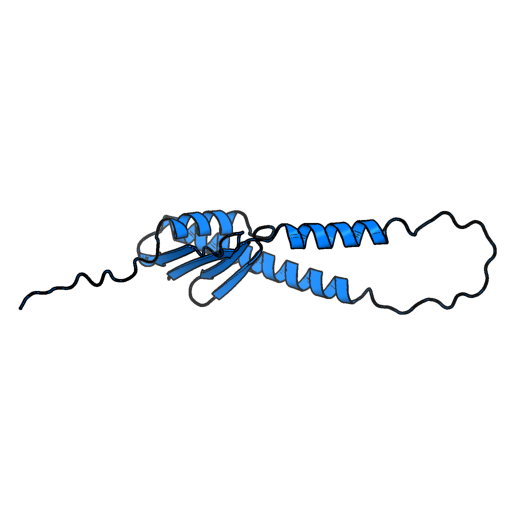M 963 C CA . VAL A 1 122 ? 2.945 -3.164 7.377 1.00 89.25 122 VAL A CA 1
ATOM 964 C C . VAL A 1 122 ? 3.782 -4.403 7.053 1.00 89.25 122 VAL A C 1
ATOM 966 O O . VAL A 1 122 ? 3.499 -5.490 7.552 1.00 89.25 122 VAL A O 1
ATOM 969 N N . LEU A 1 123 ? 4.842 -4.271 6.251 1.00 88.06 123 LEU A N 1
ATOM 970 C CA . LEU A 1 123 ? 5.741 -5.385 5.936 1.00 88.06 123 LEU A CA 1
ATOM 971 C C . LEU A 1 123 ? 6.559 -5.881 7.141 1.00 88.06 123 LEU A C 1
ATOM 973 O O . LEU A 1 123 ? 7.059 -7.008 7.082 1.00 88.06 123 LEU A O 1
ATOM 977 N N . LYS A 1 124 ? 6.681 -5.104 8.228 1.00 88.06 124 LYS A N 1
ATOM 978 C CA . LYS A 1 124 ? 7.244 -5.591 9.504 1.00 88.06 124 LYS A CA 1
ATOM 979 C C . LYS A 1 124 ? 6.314 -6.573 10.216 1.00 88.06 124 LYS A C 1
ATOM 981 O O . LYS A 1 124 ? 6.785 -7.347 11.045 1.00 88.06 124 LYS A O 1
ATOM 986 N N . HIS A 1 125 ? 5.030 -6.575 9.860 1.00 84.44 125 HIS A N 1
ATOM 987 C CA . HIS A 1 125 ? 4.010 -7.498 10.346 1.00 84.44 125 HIS A CA 1
ATOM 988 C C . HIS A 1 125 ? 3.687 -8.506 9.235 1.00 84.44 125 HIS A C 1
ATOM 990 O O . HIS A 1 125 ? 2.677 -8.370 8.529 1.00 84.44 125 HIS A O 1
ATOM 996 N N . PRO A 1 126 ? 4.567 -9.502 9.000 1.00 78.88 126 PRO A N 1
ATOM 997 C CA . PRO A 1 126 ? 4.307 -10.512 7.991 1.00 78.88 126 PRO A CA 1
ATOM 998 C C . PRO A 1 126 ? 2.987 -11.200 8.317 1.00 78.88 126 PRO A C 1
ATOM 1000 O O . PRO A 1 126 ? 2.678 -11.449 9.482 1.00 78.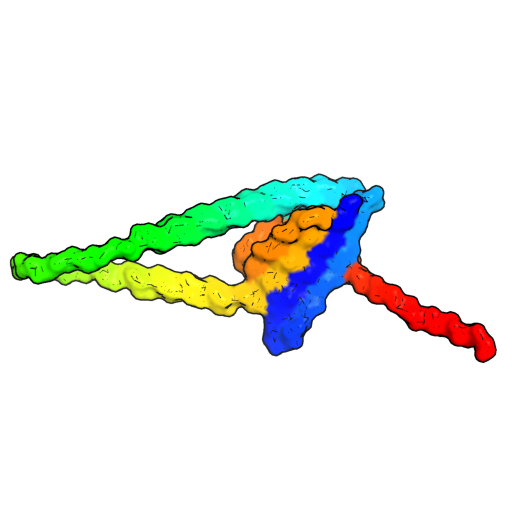88 126 PRO A O 1
ATOM 1003 N N . VAL A 1 127 ? 2.216 -11.534 7.280 1.00 78.81 127 VAL A N 1
ATOM 1004 C CA . VAL A 1 127 ? 1.046 -12.392 7.462 1.00 78.81 127 VAL A CA 1
ATOM 1005 C C . VAL A 1 127 ? 1.579 -13.737 7.928 1.00 78.81 127 VAL A C 1
ATOM 1007 O O . VAL A 1 127 ? 2.055 -14.531 7.113 1.00 78.81 127 VAL A O 1
ATOM 1010 N N . THR A 1 128 ? 1.564 -13.971 9.237 1.00 65.38 128 THR A N 1
ATOM 1011 C CA . THR A 1 128 ? 1.889 -15.268 9.806 1.00 65.38 128 THR A CA 1
ATOM 1012 C C . THR A 1 128 ? 0.910 -16.228 9.158 1.00 65.38 128 THR A C 1
ATOM 1014 O O . THR A 1 128 ? -0.303 -16.139 9.368 1.00 65.38 128 THR A O 1
ATOM 1017 N N . ARG A 1 129 ? 1.414 -17.120 8.295 1.00 57.66 129 ARG A N 1
ATOM 1018 C CA . ARG A 1 129 ? 0.640 -18.316 7.970 1.00 57.66 129 ARG A CA 1
ATOM 1019 C C . ARG A 1 129 ? 0.263 -18.925 9.317 1.00 57.66 129 ARG A C 1
ATOM 1021 O O . ARG A 1 129 ? 1.131 -18.922 10.193 1.00 57.66 129 ARG A O 1
ATOM 1028 N N . PRO A 1 130 ? -0.977 -19.402 9.508 1.00 54.75 130 PRO A N 1
ATOM 1029 C CA . PRO A 1 130 ? -1.262 -20.213 10.675 1.00 54.75 130 PRO A CA 1
ATOM 1030 C C . PRO A 1 130 ? -0.216 -21.321 10.651 1.00 54.75 130 PRO A C 1
ATOM 1032 O O . PRO A 1 130 ? -0.175 -22.117 9.707 1.00 54.75 130 PRO A O 1
ATOM 1035 N N . THR A 1 131 ? 0.716 -21.285 11.601 1.00 54.03 131 THR A N 1
ATOM 1036 C CA . THR A 1 131 ? 1.573 -22.424 11.851 1.00 54.03 131 THR A CA 1
ATOM 1037 C C . THR A 1 131 ? 0.574 -23.526 12.134 1.00 54.03 131 THR A C 1
ATOM 1039 O O . THR A 1 131 ? -0.196 -23.441 13.089 1.00 54.03 131 THR A O 1
ATOM 1042 N N . MET A 1 132 ? 0.486 -24.504 11.234 1.00 54.47 132 MET A N 1
ATOM 1043 C CA . MET A 1 132 ? -0.005 -25.814 11.617 1.00 54.47 132 MET A CA 1
ATOM 1044 C C . MET A 1 132 ? 1.028 -26.324 12.621 1.00 54.47 132 MET A C 1
ATOM 1046 O O . MET A 1 132 ? 1.921 -27.086 12.264 1.00 54.47 132 MET A O 1
ATOM 1050 N N . ASP A 1 133 ? 0.972 -25.808 13.849 1.00 50.47 133 ASP A N 1
ATOM 1051 C CA . ASP A 1 133 ? 1.460 -26.523 15.007 1.00 50.47 133 ASP A CA 1
ATOM 1052 C C . ASP A 1 133 ? 0.574 -27.756 15.030 1.00 50.47 133 ASP A C 1
ATOM 1054 O O . ASP A 1 133 ? -0.601 -27.714 15.398 1.00 50.47 133 ASP A O 1
ATOM 1058 N N . GLY A 1 134 ? 1.107 -28.812 14.417 1.00 53.06 134 GLY A N 1
ATOM 1059 C CA . GLY A 1 134 ? 0.569 -30.143 14.518 1.00 53.06 134 GLY A CA 1
ATOM 1060 C C . GLY A 1 134 ? 0.583 -30.494 15.990 1.00 53.06 134 GLY A C 1
ATOM 1061 O O . GLY A 1 134 ? 1.589 -30.974 16.503 1.00 53.06 134 GLY A O 1
ATOM 1062 N N . ASP A 1 135 ? -0.546 -30.230 16.635 1.00 51.19 135 ASP A N 1
ATOM 1063 C CA . ASP A 1 135 ? -1.031 -30.960 17.789 1.00 51.19 135 ASP A CA 1
ATOM 1064 C C . ASP A 1 135 ? -1.164 -32.424 17.339 1.00 51.19 135 ASP A C 1
ATOM 1066 O O . ASP A 1 135 ? -2.186 -32.888 16.836 1.00 51.19 135 ASP A O 1
ATOM 1070 N N . LEU A 1 136 ? -0.022 -33.108 17.352 1.00 57.72 136 LEU A N 1
ATOM 1071 C CA . LEU A 1 136 ? 0.125 -34.547 17.212 1.00 57.72 136 LEU A CA 1
ATOM 1072 C C . LEU A 1 136 ? 0.056 -35.112 18.631 1.00 57.72 136 LEU A C 1
ATOM 1074 O O . LEU A 1 136 ? 1.024 -35.661 19.149 1.00 57.72 136 LEU A O 1
ATOM 1078 N N . ASP A 1 137 ? -1.090 -34.910 19.275 1.00 61.81 137 ASP A N 1
ATOM 1079 C CA . ASP A 1 137 ? -1.474 -35.646 20.470 1.00 61.81 137 ASP A CA 1
ATOM 1080 C C . ASP A 1 137 ? -2.452 -36.731 20.009 1.00 61.81 137 ASP A C 1
ATOM 1082 O O . ASP A 1 137 ? -3.607 -36.428 19.706 1.00 61.81 137 ASP A O 1
ATOM 1086 N N . HIS A 1 138 ? -1.944 -37.956 19.817 1.00 57.50 138 HIS A N 1
ATOM 1087 C CA . HIS A 1 138 ? -2.638 -39.248 19.975 1.00 57.50 138 HIS A CA 1
ATOM 1088 C C . HIS A 1 138 ? -1.647 -40.415 19.859 1.00 57.50 138 HIS A C 1
ATOM 1090 O O . HIS A 1 138 ? -0.875 -40.455 18.871 1.00 57.50 138 HIS A O 1
#

Mean predicted aligned error: 14.18 Å